Protein AF-A0A6B3FTJ1-F1 (afdb_monomer_lite)

pLDDT: mean 93.52, std 10.19, range [46.56, 98.38]

Foldseek 3Di:
DPPQPVVRVVVVVLVVVLVVLVVVCPPPDPCQQQAAPDPVRDGSVVVNVVSVVVCCVVPVD

Secondary structure (DSSP, 8-state):
-----HHHHHHHHHHHHHHHHHHTTTT--HHHHHS-SSTT---HHHHHHHHHHHHHHHH--

Sequence (61 aa):
MNASAPKDILRLYLQNARDALLWKLDGLSEYDIRRPLTPTGTNLLGLVKHVAGIELGYLGD

Structure (mmCIF, N/CA/C/O backbone):
data_AF-A0A6B3FTJ1-F1
#
_entry.id   AF-A0A6B3FTJ1-F1
#
loop_
_atom_site.group_PDB
_atom_site.id
_atom_site.type_symbol
_atom_site.label_atom_id
_atom_site.label_alt_id
_atom_site.label_comp_id
_atom_site.label_asym_id
_atom_site.label_entity_id
_atom_site.label_seq_id
_atom_site.pdbx_PDB_ins_code
_atom_site.Cartn_x
_atom_site.Cartn_y
_atom_site.Cartn_z
_atom_site.occupancy
_atom_site.B_iso_or_equiv
_atom_site.auth_seq_id
_atom_site.auth_comp_id
_atom_site.auth_asym_id
_atom_site.auth_atom_id
_atom_site.pdbx_PDB_model_num
ATOM 1 N N . MET A 1 1 ? 18.384 -21.922 -19.893 1.00 46.56 1 MET A N 1
ATOM 2 C CA . MET A 1 1 ? 17.511 -21.002 -19.137 1.00 46.56 1 MET A CA 1
ATOM 3 C C . MET A 1 1 ? 17.426 -19.737 -19.960 1.00 46.56 1 MET A C 1
ATOM 5 O O . MET A 1 1 ? 18.448 -19.085 -20.119 1.00 46.56 1 MET A O 1
ATOM 9 N N . ASN A 1 2 ? 16.287 -19.463 -20.596 1.00 55.81 2 ASN A N 1
ATOM 10 C CA . ASN A 1 2 ? 16.118 -18.177 -21.264 1.00 55.81 2 ASN A CA 1
ATOM 11 C C . ASN A 1 2 ? 16.153 -17.124 -20.153 1.00 55.81 2 ASN A C 1
ATOM 13 O O . ASN A 1 2 ? 15.354 -17.224 -19.221 1.00 55.81 2 ASN A O 1
ATOM 17 N N . ALA A 1 3 ? 17.136 -16.225 -20.167 1.00 64.50 3 ALA A N 1
ATOM 18 C CA . ALA A 1 3 ? 17.176 -15.146 -19.196 1.00 64.50 3 ALA A CA 1
ATOM 19 C C . ALA A 1 3 ? 15.862 -14.380 -19.357 1.00 64.50 3 ALA A C 1
ATOM 21 O O . ALA A 1 3 ? 15.605 -13.826 -20.424 1.00 64.50 3 ALA A O 1
ATOM 22 N N . SER A 1 4 ? 14.996 -14.442 -18.341 1.00 67.94 4 SER A N 1
ATOM 23 C CA . SER A 1 4 ? 13.749 -13.681 -18.324 1.00 67.94 4 SER A CA 1
ATOM 24 C C . SER A 1 4 ? 14.083 -12.250 -18.722 1.00 67.94 4 SER A C 1
ATOM 26 O O . SER A 1 4 ? 14.985 -11.654 -18.125 1.00 67.94 4 SER A O 1
ATOM 28 N N . ALA A 1 5 ? 13.402 -11.709 -19.736 1.00 87.50 5 ALA A N 1
ATOM 29 C CA . ALA A 1 5 ? 13.667 -10.346 -20.164 1.00 87.50 5 ALA A CA 1
ATOM 30 C C . ALA A 1 5 ? 13.520 -9.418 -18.941 1.00 87.50 5 ALA A C 1
ATOM 32 O O . ALA A 1 5 ? 12.636 -9.658 -18.109 1.00 87.50 5 ALA A O 1
ATOM 33 N N . PRO A 1 6 ? 14.342 -8.363 -18.793 1.00 93.25 6 PRO A N 1
ATOM 34 C CA . PRO A 1 6 ? 14.283 -7.478 -17.626 1.00 93.25 6 PRO A CA 1
ATOM 35 C C . PRO A 1 6 ? 12.869 -6.960 -17.306 1.00 93.25 6 PRO A C 1
ATOM 37 O O . PRO A 1 6 ? 12.505 -6.814 -16.142 1.00 93.25 6 PRO A O 1
ATOM 40 N N . LYS A 1 7 ? 12.037 -6.766 -18.339 1.00 92.38 7 LYS A N 1
ATOM 41 C CA . LYS A 1 7 ? 10.620 -6.390 -18.224 1.00 92.38 7 LYS A CA 1
ATOM 42 C C . LYS A 1 7 ? 9.767 -7.439 -17.501 1.00 92.38 7 LYS A C 1
ATOM 44 O O . LYS A 1 7 ? 8.906 -7.077 -16.704 1.00 92.38 7 LYS A O 1
ATOM 49 N N . ASP A 1 8 ? 9.993 -8.717 -17.778 1.00 94.25 8 ASP A N 1
ATOM 50 C CA . ASP A 1 8 ? 9.232 -9.817 -17.182 1.00 94.25 8 ASP A CA 1
ATOM 51 C C . ASP A 1 8 ? 9.641 -10.027 -15.722 1.00 94.25 8 ASP A C 1
ATOM 53 O O . ASP A 1 8 ? 8.783 -10.235 -14.867 1.00 94.25 8 ASP A O 1
ATOM 57 N N . ILE A 1 9 ? 10.934 -9.849 -15.419 1.00 94.81 9 ILE A N 1
ATOM 58 C CA . ILE A 1 9 ? 11.434 -9.824 -14.038 1.00 94.81 9 ILE A CA 1
ATOM 59 C C . ILE A 1 9 ? 10.764 -8.682 -13.273 1.00 94.81 9 ILE A C 1
ATOM 61 O O . ILE A 1 9 ? 10.180 -8.912 -12.217 1.00 94.81 9 ILE A O 1
ATOM 65 N N . LEU A 1 10 ? 10.793 -7.462 -13.816 1.00 93.75 10 LEU A N 1
ATOM 66 C CA . LEU A 1 10 ? 10.179 -6.302 -13.172 1.00 93.75 10 LEU A CA 1
ATOM 67 C C . LEU A 1 10 ? 8.689 -6.533 -12.891 1.00 93.75 10 LEU A C 1
ATOM 69 O O . LEU A 1 10 ? 8.224 -6.280 -11.783 1.00 93.75 10 LEU A O 1
ATOM 73 N N . ARG A 1 11 ? 7.948 -7.068 -13.867 1.00 93.62 11 ARG A N 1
ATOM 74 C CA . ARG A 1 11 ? 6.527 -7.394 -13.697 1.00 93.62 11 ARG A CA 1
ATOM 75 C C . ARG A 1 11 ? 6.284 -8.417 -12.597 1.00 93.62 11 ARG A C 1
ATOM 77 O O . ARG A 1 11 ? 5.370 -8.213 -11.806 1.00 93.62 11 ARG A O 1
ATOM 84 N N . LEU A 1 12 ? 7.098 -9.470 -12.521 1.00 96.00 12 LEU A N 1
ATOM 85 C CA . LEU A 1 12 ? 6.999 -10.468 -11.457 1.00 96.00 12 LEU A CA 1
ATOM 86 C C . LEU A 1 12 ? 7.198 -9.831 -10.076 1.00 96.00 12 LEU A C 1
ATOM 88 O O . LEU A 1 12 ? 6.412 -10.077 -9.166 1.00 96.00 12 LEU A O 1
ATOM 92 N N . TYR A 1 13 ? 8.213 -8.978 -9.922 1.00 95.88 13 TYR A N 1
ATOM 93 C CA . TYR A 1 13 ? 8.466 -8.286 -8.657 1.00 95.88 13 TYR A CA 1
ATOM 94 C C . TYR A 1 13 ? 7.316 -7.352 -8.261 1.00 95.88 13 TYR A C 1
ATOM 96 O O . TYR A 1 13 ? 6.880 -7.389 -7.110 1.00 95.88 13 TYR A O 1
ATOM 104 N N . LEU A 1 14 ? 6.804 -6.552 -9.201 1.00 95.44 14 LEU A N 1
ATOM 105 C CA . LEU A 1 14 ? 5.680 -5.645 -8.947 1.00 95.44 14 LEU A CA 1
ATOM 106 C C . LEU A 1 14 ? 4.399 -6.416 -8.602 1.00 95.44 14 LEU A C 1
ATOM 108 O O . LEU A 1 14 ? 3.699 -6.055 -7.658 1.00 95.44 14 LEU A O 1
ATOM 112 N N . GLN A 1 15 ? 4.121 -7.518 -9.305 1.00 96.38 15 GLN A N 1
ATOM 113 C CA . GLN A 1 15 ? 2.968 -8.364 -9.003 1.00 96.38 15 GLN A CA 1
ATOM 114 C C . GLN A 1 15 ? 3.079 -8.988 -7.609 1.00 96.38 15 GLN A C 1
ATOM 116 O O . GLN A 1 15 ? 2.160 -8.840 -6.808 1.00 96.38 15 GLN A O 1
ATOM 121 N N . ASN A 1 16 ? 4.225 -9.586 -7.276 1.00 97.94 16 ASN A N 1
ATOM 122 C CA . ASN A 1 16 ? 4.451 -10.182 -5.959 1.00 97.94 16 ASN A CA 1
ATOM 123 C C . ASN A 1 16 ? 4.310 -9.151 -4.828 1.00 97.94 16 ASN A C 1
ATOM 125 O O . ASN A 1 16 ? 3.766 -9.461 -3.769 1.00 97.94 16 ASN A O 1
ATOM 129 N N . ALA A 1 17 ? 4.789 -7.920 -5.037 1.00 96.56 17 ALA A N 1
ATOM 130 C CA . ALA A 1 17 ? 4.647 -6.844 -4.061 1.00 96.56 17 ALA A CA 1
ATOM 131 C C . ALA A 1 17 ? 3.177 -6.435 -3.863 1.00 96.56 17 ALA A C 1
ATOM 133 O O . ALA A 1 17 ? 2.752 -6.233 -2.723 1.00 96.56 17 ALA A O 1
ATOM 134 N N . ARG A 1 18 ? 2.392 -6.357 -4.948 1.00 96.94 18 ARG A N 1
ATOM 135 C CA . ARG A 1 18 ? 0.953 -6.067 -4.889 1.00 96.94 18 ARG A CA 1
ATOM 136 C C . ARG A 1 18 ? 0.188 -7.168 -4.165 1.00 96.94 18 ARG A C 1
ATOM 138 O O . ARG A 1 18 ? -0.574 -6.866 -3.249 1.00 96.94 18 ARG A O 1
ATOM 145 N N . ASP A 1 19 ? 0.435 -8.421 -4.528 1.00 97.88 19 ASP A N 1
ATOM 146 C CA . ASP A 1 19 ? -0.227 -9.575 -3.920 1.00 97.88 19 ASP A CA 1
ATOM 147 C C . ASP A 1 19 ? 0.080 -9.643 -2.420 1.00 97.88 19 ASP A C 1
ATOM 149 O O . ASP A 1 19 ? -0.823 -9.813 -1.606 1.00 97.88 19 ASP A O 1
ATOM 153 N N . ALA A 1 20 ? 1.335 -9.399 -2.028 1.00 98.00 20 ALA A N 1
ATOM 154 C CA . ALA A 1 20 ? 1.724 -9.348 -0.623 1.00 98.00 20 ALA A CA 1
ATOM 155 C C . ALA A 1 20 ? 1.069 -8.188 0.146 1.00 98.00 20 ALA A C 1
ATOM 157 O O . ALA A 1 20 ? 0.798 -8.327 1.339 1.00 98.00 20 ALA A O 1
ATOM 158 N N . LEU A 1 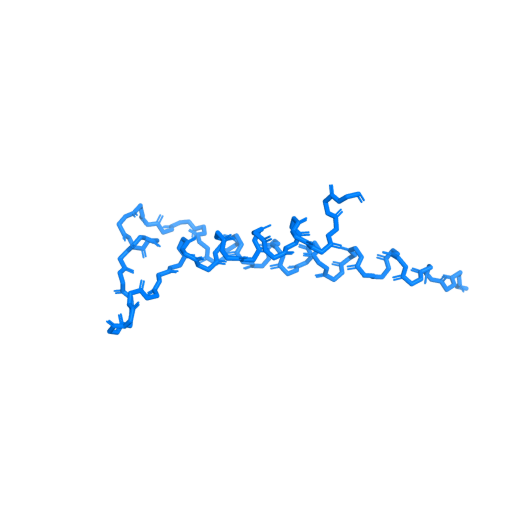21 ? 0.843 -7.037 -0.496 1.00 96.69 21 LEU A N 1
ATOM 159 C CA . LEU A 1 21 ? 0.173 -5.906 0.141 1.00 96.69 21 LEU A CA 1
ATOM 160 C C . LEU A 1 21 ? -1.309 -6.207 0.376 1.00 96.69 21 LEU A C 1
ATOM 162 O O . LEU A 1 21 ? -1.801 -5.932 1.466 1.00 96.69 21 LEU A O 1
ATOM 166 N N . LEU A 1 22 ? -1.986 -6.798 -0.611 1.00 97.50 22 LEU A N 1
ATOM 167 C CA . LEU A 1 22 ? -3.395 -7.183 -0.508 1.00 97.50 22 LEU A CA 1
ATOM 168 C C . LEU A 1 22 ? -3.599 -8.325 0.491 1.00 97.50 22 LEU A C 1
ATOM 170 O O . LEU A 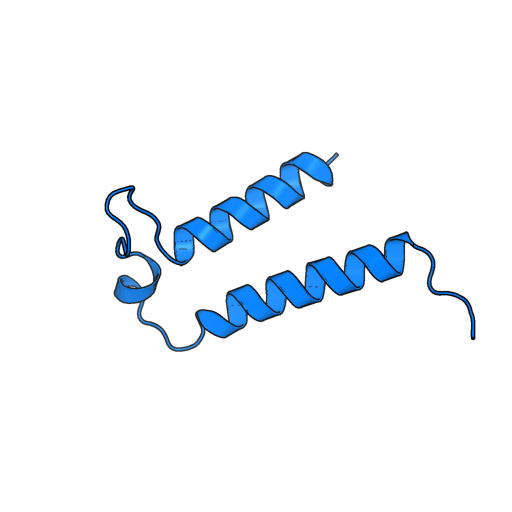1 22 ? -4.451 -8.204 1.363 1.00 97.50 22 LEU A O 1
ATOM 174 N N . TRP A 1 23 ? -2.746 -9.353 0.455 1.00 98.25 23 TRP A N 1
ATOM 175 C CA . TRP A 1 23 ? -2.778 -10.471 1.404 1.00 98.25 23 TRP A CA 1
ATOM 176 C C . TRP A 1 23 ? -2.743 -10.008 2.866 1.00 98.25 23 TRP A C 1
ATO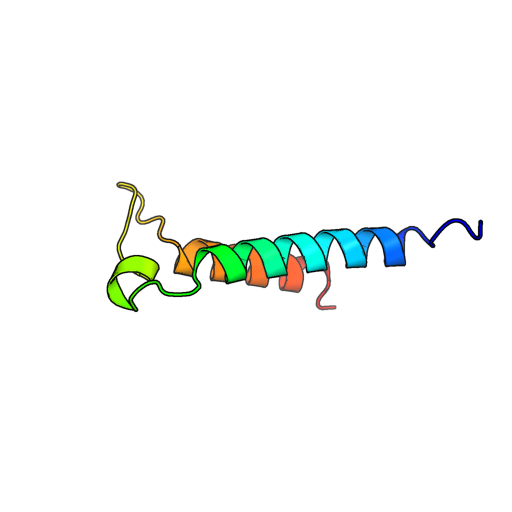M 178 O O . TRP A 1 23 ? -3.436 -10.548 3.723 1.00 98.25 23 TRP A O 1
ATOM 188 N N . LYS A 1 24 ? -1.971 -8.960 3.173 1.00 96.25 24 LYS A N 1
ATOM 189 C CA . LYS A 1 24 ? -1.891 -8.404 4.533 1.00 96.25 24 LYS A CA 1
ATOM 190 C C . LYS A 1 24 ? -3.172 -7.707 4.997 1.00 96.25 24 LYS A C 1
ATOM 192 O O . LYS A 1 24 ? -3.274 -7.390 6.181 1.00 96.25 24 LYS A O 1
ATOM 197 N N . LEU A 1 25 ? -4.105 -7.421 4.090 1.00 97.75 25 LEU A N 1
ATOM 198 C CA . LEU A 1 25 ? -5.405 -6.831 4.408 1.00 97.75 25 LEU A CA 1
ATOM 199 C C . LEU A 1 25 ? -6.511 -7.879 4.525 1.00 97.75 25 LEU A C 1
ATOM 201 O O . LEU A 1 25 ? -7.575 -7.567 5.061 1.00 97.75 25 LEU A O 1
ATOM 205 N N . ASP A 1 26 ? -6.270 -9.100 4.048 1.00 97.88 26 ASP A N 1
ATOM 206 C CA . ASP A 1 26 ? -7.269 -10.160 4.053 1.00 97.88 26 ASP A CA 1
ATOM 207 C C . ASP A 1 26 ? -7.724 -10.478 5.483 1.00 97.88 26 ASP A C 1
ATOM 209 O O . ASP A 1 26 ? -6.927 -10.707 6.394 1.00 97.88 26 ASP A O 1
ATOM 213 N N . GLY A 1 27 ? -9.043 -10.484 5.684 1.00 97.81 27 GLY A N 1
ATOM 214 C CA . GLY A 1 27 ? -9.669 -10.761 6.979 1.00 97.81 27 GLY A CA 1
ATOM 215 C C . GLY A 1 27 ? -9.709 -9.581 7.954 1.00 97.81 27 GLY A C 1
ATOM 216 O O . GLY A 1 27 ? -10.301 -9.716 9.025 1.00 97.81 27 GLY A O 1
ATOM 217 N N . LEU A 1 28 ? -9.138 -8.423 7.607 1.00 98.19 28 LEU A N 1
ATOM 218 C CA . LEU A 1 28 ? -9.283 -7.209 8.411 1.00 98.19 28 LEU A CA 1
ATOM 219 C C . LEU A 1 28 ? -10.652 -6.554 8.199 1.00 98.19 28 LEU A C 1
ATOM 221 O O . LEU A 1 28 ? -11.241 -6.612 7.119 1.00 98.19 28 LEU A O 1
ATOM 225 N N . SER A 1 29 ? -11.153 -5.885 9.239 1.00 98.38 29 SER A N 1
ATOM 226 C CA . SER A 1 29 ? -12.384 -5.104 9.134 1.00 98.38 29 SER A CA 1
ATOM 227 C C . SER A 1 29 ? -12.162 -3.811 8.341 1.00 98.38 29 SER A C 1
ATOM 229 O O . SER A 1 29 ? -11.075 -3.233 8.348 1.00 98.38 29 SER A O 1
ATOM 231 N N . GLU A 1 30 ? -13.222 -3.276 7.732 1.00 97.56 30 GLU A N 1
ATOM 232 C CA . GLU A 1 30 ? -13.180 -1.974 7.044 1.00 97.56 30 GLU A CA 1
ATOM 233 C C . GLU A 1 30 ? -12.661 -0.837 7.943 1.00 97.56 30 GLU A C 1
ATOM 235 O O . GLU A 1 30 ? -12.032 0.107 7.461 1.00 97.56 30 GLU A O 1
ATOM 240 N N . TYR A 1 31 ? -12.920 -0.919 9.251 1.00 98.12 31 TYR A N 1
ATOM 241 C CA . TYR A 1 31 ? -12.393 0.033 10.222 1.00 98.12 31 TYR A CA 1
ATOM 242 C C . TYR A 1 31 ? -10.877 -0.119 10.387 1.00 98.12 31 TYR A C 1
ATOM 244 O O . TYR A 1 31 ? -10.152 0.874 10.301 1.00 98.12 31 TYR A O 1
ATOM 252 N N . ASP A 1 32 ? -10.386 -1.347 10.563 1.00 98.19 32 ASP A N 1
ATOM 253 C CA . ASP A 1 32 ? -8.962 -1.621 10.788 1.00 98.19 32 ASP A CA 1
ATOM 254 C C . ASP A 1 32 ? -8.093 -1.244 9.589 1.00 98.19 32 ASP A C 1
ATOM 256 O O . ASP A 1 32 ? -6.981 -0.744 9.760 1.00 98.19 32 ASP A O 1
ATOM 260 N N . ILE A 1 33 ? -8.616 -1.403 8.373 1.00 98.19 33 ILE A N 1
ATOM 261 C CA . ILE A 1 33 ? -7.892 -1.034 7.153 1.00 98.19 33 ILE A CA 1
ATOM 262 C C . ILE A 1 33 ? -7.823 0.503 6.997 1.00 98.19 33 ILE A C 1
ATOM 264 O O . ILE A 1 33 ? -6.863 1.032 6.427 1.00 98.19 33 ILE A O 1
ATOM 268 N N . ARG A 1 34 ? -8.808 1.251 7.518 1.00 97.75 34 ARG A N 1
ATOM 269 C CA . ARG A 1 34 ? -8.923 2.714 7.332 1.00 97.75 34 ARG A CA 1
ATOM 270 C C . ARG A 1 34 ? -8.384 3.561 8.477 1.00 97.75 34 ARG A C 1
ATOM 272 O O . ARG A 1 34 ? -8.048 4.724 8.248 1.00 97.75 34 ARG A O 1
ATOM 279 N N . ARG A 1 35 ? -8.328 3.033 9.698 1.00 98.19 35 ARG A N 1
ATOM 280 C CA . ARG A 1 35 ? -7.902 3.815 10.865 1.00 98.19 35 ARG A CA 1
ATOM 281 C C . ARG A 1 35 ? -6.445 4.282 10.728 1.00 98.19 35 ARG A C 1
ATOM 283 O O . ARG A 1 35 ? -5.582 3.493 10.344 1.00 98.19 35 ARG A O 1
ATOM 290 N N . PRO A 1 36 ? -6.132 5.537 11.085 1.00 98.12 36 PRO A N 1
ATOM 291 C CA . PRO A 1 36 ? -4.753 5.979 11.240 1.00 98.12 36 PRO A CA 1
ATOM 292 C C . PRO A 1 36 ? -3.988 5.128 12.262 1.00 98.12 36 PRO A C 1
ATOM 294 O O . PRO A 1 36 ? -4.480 4.861 13.360 1.00 98.12 36 PRO A O 1
ATOM 297 N N . LEU A 1 37 ? -2.769 4.734 11.905 1.00 97.50 37 LEU A N 1
ATOM 298 C CA . LEU A 1 37 ? -1.805 4.045 12.770 1.00 97.50 37 LEU A CA 1
ATOM 299 C C . LEU A 1 37 ? -0.612 4.939 13.137 1.00 97.50 37 LEU A C 1
ATOM 301 O O . LEU A 1 37 ? 0.228 4.546 13.942 1.00 97.50 37 LEU A O 1
ATOM 305 N N . THR A 1 38 ? -0.537 6.144 12.567 1.00 97.69 38 THR A N 1
ATOM 306 C CA . THR A 1 38 ? 0.494 7.144 12.865 1.00 97.69 38 THR A CA 1
ATOM 307 C C . THR A 1 38 ? -0.127 8.535 13.051 1.00 97.69 38 THR A C 1
ATOM 309 O O . THR A 1 38 ? -1.206 8.795 12.507 1.00 97.69 38 THR A O 1
ATOM 312 N N . PRO A 1 39 ? 0.552 9.470 13.752 1.00 98.19 39 PRO A N 1
ATOM 313 C CA . PRO A 1 39 ? 0.077 10.851 13.911 1.00 98.19 39 PRO A CA 1
ATOM 314 C C . PRO A 1 39 ? -0.110 11.612 12.593 1.00 98.19 39 PRO A C 1
ATOM 316 O O . PRO A 1 39 ? -0.914 12.533 12.517 1.00 98.19 39 PRO A O 1
ATOM 319 N N . THR A 1 40 ? 0.610 11.218 11.542 1.00 96.81 40 THR A N 1
ATOM 320 C CA . THR A 1 40 ? 0.500 11.809 10.201 1.00 96.81 40 THR A CA 1
ATOM 321 C C . THR A 1 40 ? -0.632 11.205 9.366 1.00 96.81 40 THR A C 1
ATOM 323 O O . THR A 1 40 ? -0.774 11.542 8.195 1.00 96.81 40 THR A O 1
ATOM 326 N N . GLY A 1 41 ? -1.445 10.309 9.935 1.00 97.12 41 GLY A N 1
ATOM 327 C CA . GLY A 1 41 ? -2.627 9.765 9.266 1.00 97.12 41 GLY A CA 1
ATOM 328 C C . GLY A 1 41 ? -2.382 8.510 8.425 1.00 97.12 41 GLY A C 1
ATOM 329 O O . GLY A 1 41 ? -3.299 8.065 7.732 1.00 97.12 41 GLY A O 1
ATOM 330 N N . THR A 1 42 ? -1.182 7.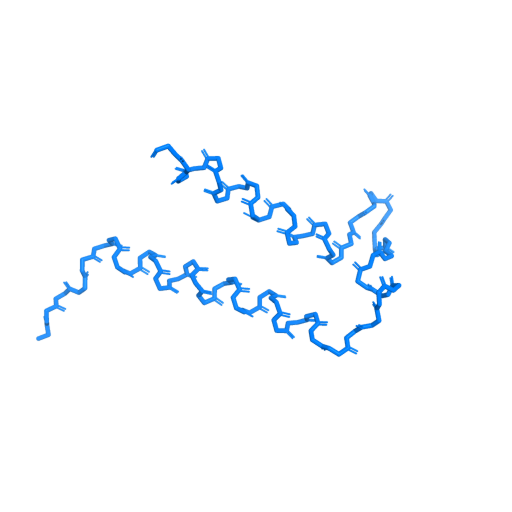913 8.470 1.00 98.00 42 THR A N 1
ATOM 331 C CA . THR A 1 42 ? -0.886 6.697 7.691 1.00 98.00 42 THR A CA 1
ATOM 332 C C . THR A 1 42 ? -1.801 5.560 8.130 1.00 98.00 42 THR A C 1
ATOM 334 O O . THR A 1 42 ? -1.887 5.250 9.315 1.00 98.00 42 THR A O 1
ATOM 337 N N . ASN A 1 43 ? -2.472 4.933 7.168 1.00 97.88 43 ASN A N 1
ATOM 338 C CA . ASN A 1 43 ? -3.342 3.778 7.363 1.00 97.88 43 ASN A CA 1
ATOM 339 C C . ASN A 1 43 ? -3.111 2.754 6.244 1.00 97.88 43 ASN A C 1
ATOM 341 O O . ASN A 1 43 ? -2.509 3.080 5.217 1.00 97.88 43 ASN A O 1
ATOM 345 N N . LEU A 1 44 ? -3.579 1.521 6.444 1.00 98.06 44 LEU A N 1
ATOM 346 C CA . LEU A 1 44 ? -3.312 0.409 5.530 1.00 98.06 44 LEU A CA 1
ATOM 347 C C . LEU A 1 44 ? -3.922 0.639 4.137 1.00 98.06 44 LEU A C 1
ATOM 349 O O . LEU A 1 44 ? -3.245 0.427 3.131 1.00 98.06 44 LEU A O 1
ATOM 353 N N . LEU A 1 45 ? -5.151 1.167 4.061 1.00 97.44 45 LEU A N 1
ATOM 354 C CA . LEU A 1 45 ? -5.773 1.536 2.783 1.00 97.44 45 LEU A CA 1
ATOM 355 C C . LEU A 1 45 ? -4.974 2.624 2.051 1.00 97.44 45 LEU A C 1
ATOM 357 O O . LEU A 1 45 ? -4.857 2.612 0.827 1.00 97.44 45 LEU A O 1
ATOM 361 N N . GLY A 1 46 ? -4.430 3.580 2.800 1.00 97.69 46 GLY A N 1
ATOM 362 C CA . GLY A 1 46 ? -3.601 4.663 2.290 1.00 97.69 46 GLY A CA 1
ATOM 363 C C . GLY A 1 46 ? -2.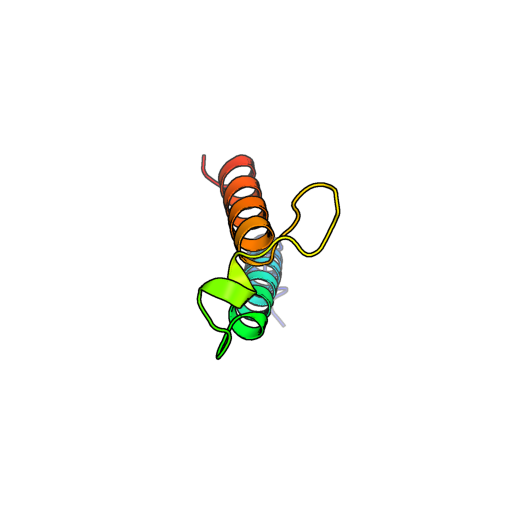327 4.144 1.632 1.00 97.69 46 GLY A C 1
ATOM 364 O O . GLY A 1 46 ? -1.955 4.648 0.575 1.00 97.69 46 GLY A O 1
ATOM 365 N N . LEU A 1 47 ? -1.709 3.098 2.191 1.00 97.56 47 LEU A N 1
ATOM 366 C CA . LEU A 1 47 ? -0.548 2.444 1.582 1.00 97.56 47 LEU A CA 1
ATOM 367 C C . LEU A 1 47 ? -0.900 1.804 0.233 1.00 97.56 47 LEU A C 1
ATOM 369 O O . LEU A 1 47 ? -0.167 2.004 -0.734 1.00 97.56 47 LEU A O 1
ATOM 373 N N . VAL A 1 48 ? -2.044 1.117 0.128 1.00 97.69 48 VAL A N 1
ATOM 374 C CA . VAL A 1 48 ? -2.526 0.564 -1.155 1.00 97.69 48 VAL A CA 1
ATOM 375 C C . VAL A 1 48 ? -2.743 1.670 -2.182 1.00 97.69 48 VAL A C 1
ATOM 377 O O . VAL A 1 48 ? -2.250 1.575 -3.305 1.00 97.69 48 VAL A O 1
ATOM 380 N N . LYS A 1 49 ? -3.438 2.747 -1.795 1.00 97.19 49 LYS A N 1
ATOM 381 C CA . LYS A 1 49 ? -3.682 3.891 -2.685 1.00 97.19 49 LYS A CA 1
ATOM 382 C C . LYS A 1 49 ? -2.384 4.534 -3.161 1.00 97.19 49 LYS A C 1
ATOM 384 O O . LYS A 1 49 ? -2.272 4.868 -4.336 1.00 97.19 49 LYS A O 1
ATOM 389 N N . HIS A 1 50 ? -1.419 4.706 -2.262 1.00 96.81 50 HIS A N 1
ATOM 390 C CA . HIS A 1 50 ? -0.132 5.296 -2.599 1.00 96.81 50 HIS A CA 1
ATOM 391 C C . HIS A 1 50 ? 0.621 4.446 -3.628 1.00 96.81 50 HIS A C 1
ATOM 393 O O . HIS A 1 50 ? 1.005 4.970 -4.668 1.00 96.81 50 HIS A O 1
ATOM 399 N N . VAL A 1 51 ? 0.774 3.139 -3.385 1.00 96.75 51 VAL A N 1
ATOM 400 C CA . VAL A 1 51 ? 1.499 2.241 -4.301 1.00 96.75 51 VAL A CA 1
ATOM 401 C C . VAL A 1 51 ? 0.820 2.177 -5.670 1.00 96.75 51 VAL A C 1
ATOM 403 O O . VAL A 1 51 ? 1.501 2.317 -6.682 1.00 96.75 51 VAL A O 1
ATOM 406 N N . ALA A 1 52 ? -0.510 2.061 -5.717 1.00 95.88 52 ALA A N 1
ATOM 407 C CA . ALA A 1 52 ? -1.250 2.065 -6.980 1.00 95.88 52 ALA A CA 1
ATOM 408 C C . ALA A 1 52 ? -1.068 3.381 -7.760 1.00 95.88 52 ALA A C 1
ATOM 410 O O . ALA A 1 52 ? -0.891 3.363 -8.976 1.00 95.88 52 ALA A O 1
ATOM 411 N N . GLY A 1 53 ? -1.074 4.524 -7.062 1.00 96.69 53 GLY A N 1
ATOM 412 C CA . GLY A 1 53 ? -0.824 5.830 -7.673 1.00 96.69 53 GLY A CA 1
ATOM 413 C C . GLY A 1 53 ? 0.598 5.975 -8.220 1.00 96.69 53 GLY A C 1
ATOM 414 O O . GLY A 1 53 ? 0.778 6.521 -9.305 1.00 96.69 53 GLY A O 1
ATOM 415 N N . ILE A 1 54 ? 1.600 5.454 -7.506 1.00 96.75 54 ILE A N 1
ATOM 416 C CA . ILE A 1 54 ? 2.993 5.434 -7.969 1.00 96.75 54 ILE A CA 1
ATOM 417 C C . ILE A 1 54 ? 3.134 4.552 -9.212 1.00 96.75 54 ILE A C 1
ATOM 419 O O . ILE A 1 54 ? 3.691 5.002 -10.207 1.00 96.75 54 ILE A O 1
ATOM 423 N N . GLU A 1 55 ? 2.595 3.332 -9.207 1.00 94.81 55 GLU A N 1
ATOM 424 C CA . GLU A 1 55 ? 2.660 2.452 -10.381 1.00 94.81 55 GLU A CA 1
ATOM 425 C C . GLU A 1 55 ? 1.998 3.079 -11.610 1.00 94.81 55 GLU A C 1
ATOM 427 O O . GLU A 1 55 ? 2.581 3.050 -12.692 1.00 94.81 55 GLU A O 1
ATOM 432 N N . LEU A 1 56 ? 0.827 3.701 -11.436 1.00 94.81 56 LEU A N 1
ATOM 433 C CA . LEU A 1 56 ? 0.157 4.438 -12.504 1.00 94.81 56 LEU A CA 1
ATOM 434 C C . LEU A 1 56 ? 1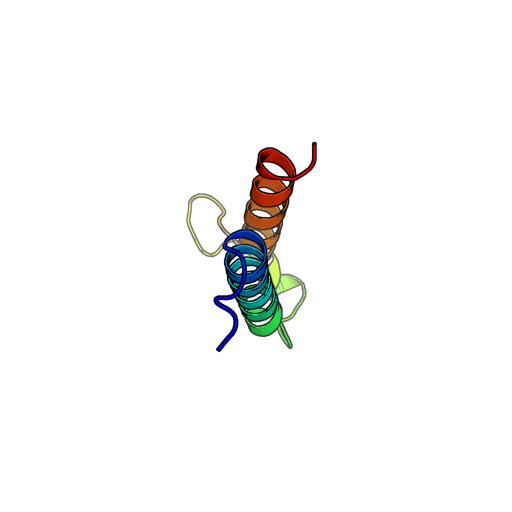.022 5.596 -13.022 1.00 94.81 56 LEU A C 1
ATOM 436 O O . LEU A 1 56 ? 1.160 5.754 -14.227 1.00 94.81 56 LEU A O 1
ATOM 440 N N . GLY A 1 57 ? 1.634 6.379 -12.131 1.00 96.00 57 GLY A N 1
ATOM 441 C CA . GLY A 1 57 ? 2.467 7.519 -12.521 1.00 96.00 57 GLY A CA 1
ATOM 442 C C . GLY A 1 57 ? 3.764 7.143 -13.246 1.00 96.00 57 GLY A C 1
ATOM 443 O O . GLY A 1 57 ? 4.249 7.930 -14.049 1.00 96.00 57 GLY A O 1
ATOM 444 N N . TYR A 1 58 ? 4.336 5.964 -12.980 1.00 94.06 58 TYR A N 1
ATOM 445 C CA . TYR A 1 58 ? 5.560 5.506 -13.652 1.00 94.06 58 TYR A CA 1
ATOM 446 C C . TYR A 1 58 ? 5.302 4.681 -14.919 1.00 94.06 58 TYR A C 1
ATOM 448 O O . TYR A 1 58 ? 6.166 4.649 -15.793 1.00 94.06 58 TYR A O 1
ATOM 456 N N . LEU A 1 59 ? 4.184 3.950 -14.990 1.00 92.50 59 LEU A N 1
ATOM 457 C CA . LEU A 1 59 ? 3.958 2.897 -15.993 1.00 92.50 59 LEU A CA 1
ATOM 458 C C . LEU A 1 59 ? 2.623 3.022 -16.748 1.00 92.50 59 LEU A C 1
ATOM 460 O O . LEU A 1 59 ? 2.298 2.128 -17.529 1.00 92.50 59 LEU A O 1
ATOM 464 N N . GLY A 1 60 ? 1.823 4.051 -16.463 1.00 89.06 60 GLY A N 1
ATOM 465 C CA . GLY A 1 60 ? 0.473 4.232 -17.005 1.00 89.06 60 GLY A CA 1
ATOM 466 C C . GLY A 1 60 ? 0.381 4.926 -18.363 1.00 89.06 60 GLY A C 1
ATOM 467 O O . GLY A 1 60 ? -0.721 4.969 -18.909 1.00 89.06 60 GLY A O 1
ATOM 468 N N . ASP A 1 61 ? 1.499 5.441 -18.882 1.00 71.69 61 ASP A N 1
ATOM 469 C CA . ASP A 1 61 ? 1.611 6.061 -20.211 1.00 71.69 61 ASP A CA 1
ATOM 470 C C . ASP A 1 61 ? 1.990 5.041 -21.303 1.00 71.69 61 ASP A C 1
ATOM 472 O O . ASP A 1 61 ? 2.912 4.216 -21.077 1.00 71.69 61 ASP A O 1
#

Radius of gyration: 14.91 Å; chains: 1; bounding box: 31×33×35 Å